Protein AF-A0AAW6PWZ3-F1 (afdb_monomer)

Radius of gyration: 12.48 Å; Cα contacts (8 Å, |Δi|>4): 97; chains: 1; bounding box: 30×29×29 Å

Solvent-accessible surface area (backbone atoms only — not comparable to full-atom values): 4781 Å² total; per-residue (Å²): 130,62,47,51,85,63,50,41,76,44,80,39,79,41,82,53,97,91,39,81,41,82,42,58,16,34,27,33,92,92,38,78,85,37,45,45,56,56,91,86,43,56,41,39,68,54,51,51,46,42,74,71,69,44,56,64,67,75,63,41,69,81,46,57,74,66,50,30,52,52,53,53,51,53,42,44,65,36,45,53,127

Nearest PDB structures (foldseek):
  7ctq-assembly2_B  TM=9.660E-01  e=1.077E-11  Pseudomonas putida
  6mb6-assembly1_A  TM=2.371E-01  e=3.002E+00  Pseudomonas aeruginosa
  8gxu-assembly1_G  TM=2.318E-01  e=3.660E+00  Thermus thermophilus HB8
  6o7x-assembly1_M  TM=2.383E-01  e=6.632E+00  Saccharomyces cerevisiae S288C

Mean predicted aligned error: 2.69 Å

Sequence (81 aa):
AADWQAVRVERRPVLRDGLVDAAEVVVTPDQPLGVWHLQGVELAPVLRKIRSGRPVEAVLSGLEGEQQRMVRRWLMEQGLA

Organism: Pseudomonas putida (NCBI:txid303)

Secondary structure (DSSP, 8-state):
---GGG-EEEEEEEEETTEEEEEEEEEETTEEEEE-EETTEEHHHHHHHHHTT--HHHHHTTS-HHHHHHHHHHHHHTT--

Foldseek 3Di:
DQDLVQKDWDWAWDQDPNDTDTDIFIDHPVRNRGHQADPPHGVVVLVVCVVVVHDNCVSLVPDDPVRSVVSVVVCVVNVND

pLDDT: mean 95.15, std 5.05, range [62.53, 98.5]

Structure (mmCIF, N/CA/C/O backbone):
data_AF-A0AAW6PWZ3-F1
#
_entry.id   AF-A0AAW6PWZ3-F1
#
loop_
_atom_site.group_PDB
_atom_site.id
_atom_site.type_symbol
_atom_site.label_atom_id
_atom_site.label_alt_id
_atom_site.label_comp_id
_atom_site.label_asym_id
_atom_site.label_entity_id
_atom_site.label_seq_id
_atom_site.pdbx_PDB_ins_code
_atom_site.Cartn_x
_atom_site.Cartn_y
_atom_site.Cartn_z
_atom_site.occupancy
_atom_site.B_iso_or_equiv
_atom_site.auth_seq_id
_atom_site.auth_comp_id
_atom_site.auth_asym_id
_atom_site.auth_atom_id
_atom_site.pdbx_PDB_model_num
ATOM 1 N N . ALA A 1 1 ? 3.962 14.980 10.200 1.00 62.53 1 ALA A N 1
ATOM 2 C CA . ALA A 1 1 ? 3.077 14.106 10.997 1.00 62.53 1 ALA A CA 1
ATOM 3 C C . ALA A 1 1 ? 2.534 13.031 10.069 1.00 62.53 1 ALA A C 1
ATOM 5 O O . ALA A 1 1 ? 2.405 13.322 8.885 1.00 62.53 1 ALA A O 1
ATOM 6 N N . ALA A 1 2 ? 2.270 11.826 10.572 1.00 82.44 2 ALA A N 1
ATOM 7 C CA . ALA A 1 2 ? 1.579 10.805 9.791 1.00 82.44 2 ALA A CA 1
ATOM 8 C C . ALA A 1 2 ? 0.154 11.289 9.468 1.00 82.44 2 ALA A C 1
ATOM 10 O O . ALA A 1 2 ? -0.517 11.826 10.350 1.00 82.44 2 ALA A O 1
ATOM 11 N N . ASP A 1 3 ? -0.272 11.149 8.214 1.00 90.69 3 ASP A N 1
ATOM 12 C CA . ASP A 1 3 ? -1.596 11.563 7.746 1.00 90.69 3 ASP A CA 1
ATOM 13 C C . ASP A 1 3 ? -2.167 10.494 6.813 1.00 90.69 3 ASP A C 1
ATOM 15 O O . ASP A 1 3 ? -1.787 10.387 5.643 1.00 90.69 3 ASP A O 1
ATOM 19 N N . TRP A 1 4 ? -3.118 9.718 7.332 1.00 93.50 4 TRP A N 1
ATOM 20 C CA . TRP A 1 4 ? -3.768 8.649 6.581 1.00 93.50 4 TRP A CA 1
ATOM 21 C C . TRP A 1 4 ? -4.488 9.157 5.322 1.00 93.50 4 TRP A C 1
ATOM 23 O O . TRP A 1 4 ? -4.590 8.434 4.326 1.00 93.50 4 TRP A O 1
ATOM 33 N N . GLN A 1 5 ? -4.961 10.407 5.329 1.00 92.88 5 GLN A N 1
ATOM 34 C CA . GLN A 1 5 ? -5.637 11.009 4.177 1.00 92.88 5 GLN A CA 1
ATOM 35 C C . GLN A 1 5 ? -4.656 11.372 3.057 1.00 92.88 5 GLN A C 1
ATOM 37 O O . GLN A 1 5 ? -5.044 11.430 1.887 1.00 92.88 5 GLN A O 1
ATOM 42 N N . ALA A 1 6 ? -3.377 11.566 3.386 1.00 94.62 6 ALA A N 1
ATOM 43 C CA . ALA A 1 6 ? -2.326 11.822 2.409 1.00 94.62 6 ALA A CA 1
ATOM 44 C C . ALA A 1 6 ? -1.852 10.551 1.685 1.00 94.62 6 ALA A C 1
ATOM 46 O O . ALA A 1 6 ? -1.201 10.651 0.644 1.00 94.62 6 ALA A O 1
ATOM 47 N N . VAL A 1 7 ? -2.196 9.363 2.191 1.00 96.62 7 VAL A N 1
ATOM 48 C CA . VAL A 1 7 ? -1.861 8.082 1.561 1.00 96.62 7 VAL A CA 1
ATOM 49 C C . VAL A 1 7 ? -2.657 7.923 0.264 1.00 96.62 7 VAL A C 1
ATOM 51 O O . VAL A 1 7 ? -3.874 8.115 0.233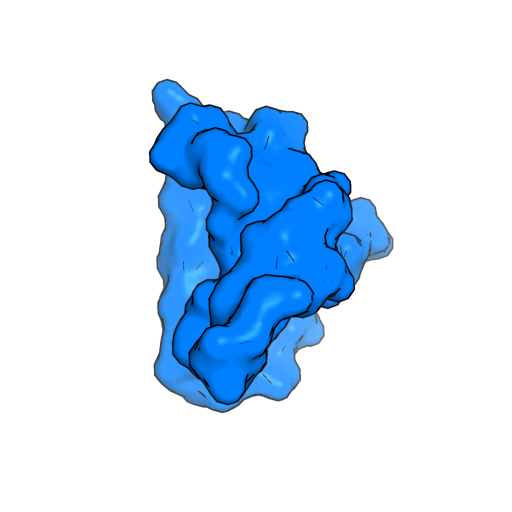 1.00 96.62 7 VAL A O 1
ATOM 54 N N . ARG A 1 8 ? -2.012 7.554 -0.842 1.00 97.25 8 ARG A N 1
ATOM 55 C CA . ARG A 1 8 ? -2.661 7.420 -2.158 1.00 97.25 8 ARG A CA 1
ATOM 56 C C . ARG A 1 8 ? -2.269 6.119 -2.833 1.00 97.25 8 ARG A C 1
ATOM 58 O O . ARG A 1 8 ? -1.172 5.624 -2.631 1.00 97.25 8 ARG A O 1
ATOM 65 N N . VAL A 1 9 ? -3.174 5.572 -3.641 1.00 98.06 9 VAL A N 1
ATOM 66 C CA . VAL A 1 9 ? -2.855 4.462 -4.546 1.00 98.06 9 VAL A CA 1
ATOM 67 C C . VAL A 1 9 ? -2.660 5.057 -5.930 1.00 98.06 9 VAL A C 1
ATOM 69 O O . VAL A 1 9 ? -3.568 5.703 -6.450 1.00 98.06 9 VAL A O 1
ATOM 72 N N . GLU A 1 10 ? -1.484 4.853 -6.508 1.00 98.19 10 GLU A N 1
ATOM 73 C CA . GLU A 1 10 ? -1.122 5.366 -7.828 1.00 98.19 10 GLU A CA 1
ATOM 74 C C . GLU A 1 10 ? -0.479 4.267 -8.669 1.00 98.19 10 GLU A C 1
ATOM 76 O O . GLU A 1 10 ? 0.107 3.325 -8.141 1.00 98.19 10 GLU A O 1
ATOM 81 N N . ARG A 1 11 ? -0.563 4.397 -9.994 1.00 98.00 11 ARG A N 1
ATOM 82 C CA . ARG A 1 11 ? 0.099 3.479 -10.921 1.00 98.00 11 ARG A CA 1
ATOM 83 C C . ARG A 1 11 ? 1.476 4.020 -11.286 1.00 98.00 11 ARG A C 1
ATOM 85 O O . ARG A 1 11 ? 1.575 5.115 -11.834 1.00 98.00 11 ARG A O 1
ATOM 92 N N . ARG A 1 12 ? 2.526 3.266 -10.956 1.00 97.69 12 ARG A N 1
ATOM 93 C CA . ARG A 1 12 ? 3.933 3.680 -11.064 1.00 97.69 12 ARG A CA 1
ATOM 94 C C . ARG A 1 12 ? 4.828 2.527 -11.535 1.00 97.69 12 ARG A C 1
ATOM 96 O O . ARG A 1 12 ? 4.423 1.369 -11.418 1.00 97.69 12 ARG A O 1
ATOM 103 N N . PRO A 1 13 ? 6.016 2.824 -12.094 1.00 97.44 13 PRO A N 1
ATOM 104 C CA . PRO A 1 13 ? 6.996 1.795 -12.418 1.00 97.44 13 PRO A CA 1
ATOM 105 C C . PRO A 1 13 ? 7.531 1.125 -11.143 1.00 97.44 13 PRO A C 1
ATOM 107 O O . PRO A 1 13 ? 7.859 1.809 -10.174 1.00 97.44 13 PRO A O 1
ATOM 110 N N . VAL A 1 14 ? 7.649 -0.201 -11.161 1.00 96.88 14 VAL A N 1
ATOM 111 C CA . VAL A 1 14 ? 8.222 -1.031 -10.093 1.00 96.88 14 VAL A CA 1
ATOM 112 C C . VAL A 1 14 ? 9.251 -1.991 -10.674 1.00 96.88 14 VAL A C 1
ATOM 114 O O . VAL A 1 14 ? 9.150 -2.375 -11.837 1.00 96.88 14 VAL A O 1
ATOM 117 N N . LEU A 1 15 ? 10.226 -2.399 -9.863 1.00 94.88 15 LEU A N 1
ATOM 118 C CA . LEU A 1 15 ? 11.123 -3.494 -10.220 1.00 94.88 15 LEU A CA 1
ATOM 119 C C . LEU A 1 15 ? 10.474 -4.826 -9.844 1.00 94.88 15 LEU A C 1
ATOM 121 O O . LEU A 1 15 ? 10.256 -5.091 -8.663 1.00 94.88 15 LEU A O 1
ATOM 125 N N . ARG A 1 16 ? 10.199 -5.660 -10.845 1.00 94.38 16 ARG A N 1
ATOM 126 C CA . ARG A 1 16 ? 9.705 -7.031 -10.700 1.00 94.38 16 ARG A CA 1
ATOM 127 C C . ARG A 1 16 ? 10.640 -7.950 -11.473 1.00 94.38 16 ARG A C 1
ATOM 129 O O . ARG A 1 16 ? 10.820 -7.773 -12.670 1.00 94.38 16 ARG A O 1
ATOM 136 N N . ASP A 1 17 ? 11.272 -8.895 -10.780 1.00 93.19 17 ASP A N 1
ATOM 137 C CA . ASP A 1 17 ? 12.146 -9.907 -11.395 1.00 93.19 17 ASP A CA 1
ATOM 138 C C . ASP A 1 17 ? 13.248 -9.319 -12.306 1.00 93.19 17 ASP A C 1
ATOM 140 O O . ASP A 1 17 ? 13.598 -9.871 -13.346 1.00 93.19 17 ASP A O 1
ATOM 144 N N . GLY A 1 18 ? 13.798 -8.162 -11.918 1.00 93.94 18 GLY A N 1
ATOM 145 C CA . GLY A 1 18 ? 14.834 -7.452 -12.681 1.00 93.94 18 GLY A CA 1
ATOM 146 C C . GLY A 1 18 ? 14.319 -6.627 -13.867 1.00 93.94 18 GLY A C 1
ATOM 147 O O . GLY A 1 18 ? 15.119 -6.002 -14.560 1.00 93.94 18 GLY A O 1
ATOM 148 N N . LEU A 1 19 ? 13.004 -6.585 -14.083 1.00 96.62 19 LEU A N 1
ATOM 149 C CA . LEU A 1 19 ? 12.338 -5.801 -15.120 1.00 96.62 19 LEU A CA 1
ATOM 150 C C . LEU A 1 19 ? 11.543 -4.642 -14.511 1.00 96.62 19 LEU A C 1
ATOM 152 O O . LEU A 1 19 ? 11.177 -4.667 -13.336 1.00 96.62 19 LEU A O 1
ATOM 156 N N . VAL A 1 20 ? 11.291 -3.609 -15.317 1.00 97.00 20 VAL A N 1
ATOM 157 C CA . VAL A 1 20 ? 10.448 -2.473 -14.927 1.00 97.00 20 VAL A CA 1
ATOM 158 C C . VAL A 1 20 ? 9.032 -2.700 -15.441 1.00 97.00 20 VAL A C 1
ATOM 160 O O . VAL A 1 20 ? 8.809 -2.664 -16.649 1.00 97.00 20 VAL A O 1
ATOM 163 N N . ASP A 1 21 ? 8.083 -2.848 -14.520 1.00 97.25 21 ASP A N 1
ATOM 164 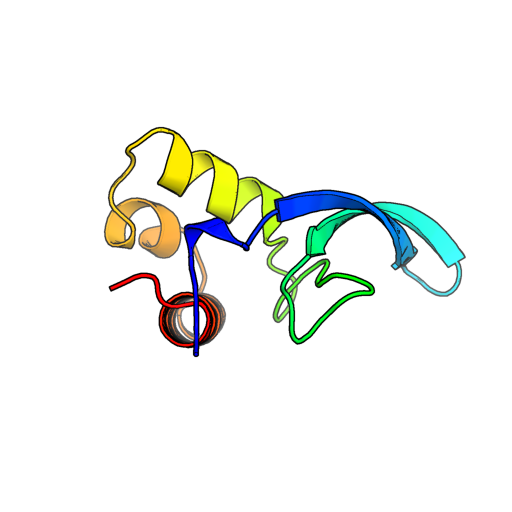C CA . ASP A 1 21 ? 6.661 -3.029 -14.817 1.00 97.25 21 ASP A CA 1
ATOM 165 C C . ASP A 1 21 ? 5.816 -1.888 -14.253 1.00 97.25 21 ASP A C 1
ATOM 167 O O . ASP A 1 21 ? 6.160 -1.272 -13.248 1.00 97.25 21 ASP A O 1
ATOM 171 N N . ALA A 1 22 ? 4.661 -1.623 -14.863 1.00 97.31 22 ALA A N 1
ATOM 172 C CA . ALA A 1 22 ? 3.669 -0.724 -14.281 1.00 97.31 22 ALA A CA 1
ATOM 173 C C . ALA A 1 22 ? 2.793 -1.485 -13.276 1.00 97.31 22 ALA A C 1
ATOM 175 O O . ALA A 1 22 ? 2.037 -2.377 -13.661 1.00 97.31 22 ALA A O 1
ATOM 176 N N . ALA A 1 23 ? 2.838 -1.088 -12.006 1.00 97.75 23 ALA A N 1
ATOM 177 C CA . ALA A 1 23 ? 2.012 -1.663 -10.949 1.00 97.75 23 ALA A CA 1
ATOM 178 C C . ALA A 1 23 ? 1.383 -0.571 -10.082 1.00 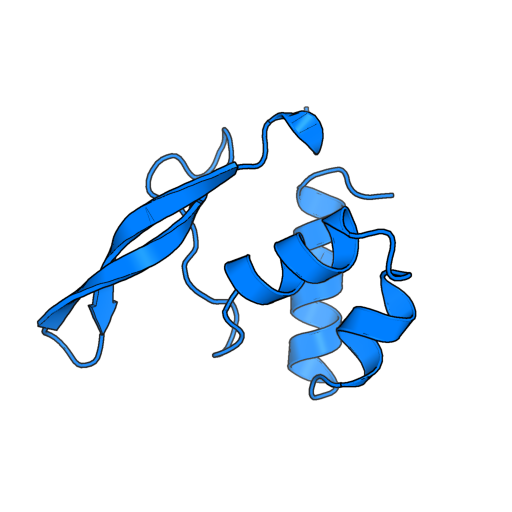97.75 23 ALA A C 1
ATOM 180 O O . ALA A 1 23 ? 1.700 0.615 -10.192 1.00 97.75 23 ALA A O 1
ATOM 181 N N . GLU A 1 24 ? 0.449 -0.972 -9.230 1.00 98.50 24 GLU A N 1
ATOM 182 C CA . GLU A 1 24 ? -0.153 -0.068 -8.261 1.00 98.50 24 GLU A CA 1
ATOM 183 C C . GLU A 1 24 ? 0.679 -0.045 -6.988 1.00 98.50 24 GLU A C 1
ATOM 185 O O . GLU A 1 24 ? 0.960 -1.081 -6.386 1.00 98.50 24 GLU A O 1
ATOM 190 N N . VAL A 1 25 ? 1.056 1.159 -6.579 1.00 98.25 25 VAL A N 1
ATOM 191 C CA . VAL A 1 25 ? 1.875 1.411 -5.400 1.00 98.25 25 VAL A CA 1
ATOM 192 C C . VAL A 1 25 ? 1.149 2.352 -4.460 1.00 98.25 25 VAL A C 1
ATOM 194 O O . VAL A 1 25 ? 0.266 3.117 -4.860 1.00 98.25 25 VAL A O 1
ATOM 197 N N . VAL A 1 26 ? 1.542 2.306 -3.195 1.00 98.12 26 VAL A N 1
ATOM 198 C CA . VAL A 1 26 ? 1.022 3.194 -2.169 1.00 98.12 26 VAL A CA 1
ATOM 199 C C . VAL A 1 26 ? 1.996 4.337 -1.939 1.00 98.12 26 VAL A C 1
ATOM 201 O O . VAL A 1 26 ? 3.095 4.129 -1.437 1.00 98.12 26 VAL A O 1
ATOM 204 N N . VAL A 1 27 ? 1.595 5.540 -2.339 1.00 97.81 27 VAL A N 1
ATOM 205 C CA . VAL A 1 27 ? 2.365 6.777 -2.200 1.00 97.81 27 VAL A CA 1
ATOM 206 C C . VAL A 1 27 ? 2.010 7.440 -0.879 1.00 97.81 27 VAL A C 1
ATOM 208 O O . VAL A 1 27 ? 0.833 7.616 -0.553 1.00 97.81 27 VAL A O 1
ATOM 211 N N . THR A 1 28 ? 3.037 7.824 -0.135 1.00 95.88 28 THR A N 1
ATOM 212 C CA . THR A 1 28 ? 2.935 8.559 1.129 1.00 95.88 28 THR A CA 1
ATOM 213 C C . THR A 1 28 ? 3.858 9.781 1.056 1.00 95.88 28 THR A C 1
ATOM 215 O O . THR A 1 28 ? 4.762 9.805 0.214 1.00 95.88 28 THR A O 1
ATOM 218 N N . PRO A 1 29 ? 3.659 10.826 1.881 1.00 93.25 29 PRO A N 1
ATOM 219 C CA . PRO A 1 29 ? 4.505 12.023 1.833 1.00 93.25 29 PRO A CA 1
ATOM 220 C C . PRO A 1 29 ? 6.004 11.742 2.022 1.00 93.25 29 PRO A C 1
ATOM 222 O O . PRO A 1 29 ? 6.840 12.415 1.425 1.00 93.25 29 PRO A O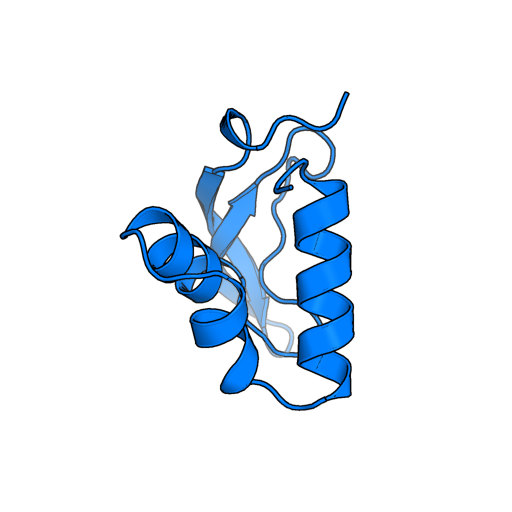 1
ATOM 225 N N . ASP A 1 30 ? 6.338 10.744 2.838 1.00 92.56 30 ASP A N 1
ATOM 226 C CA . ASP A 1 30 ? 7.697 10.273 3.111 1.00 92.56 30 ASP A CA 1
ATOM 227 C C . ASP A 1 30 ? 8.218 9.276 2.060 1.00 92.56 30 ASP A C 1
ATOM 229 O O . ASP A 1 30 ? 9.429 9.102 1.935 1.00 92.56 30 ASP A O 1
ATOM 233 N N . GLN A 1 31 ? 7.333 8.658 1.267 1.00 94.12 31 GLN A N 1
ATOM 234 C CA . GLN A 1 31 ? 7.691 7.707 0.208 1.00 94.12 31 GLN A CA 1
ATOM 235 C C . GLN A 1 31 ? 7.092 8.149 -1.131 1.00 94.12 31 GLN A C 1
ATOM 237 O O . GLN A 1 31 ? 6.159 7.526 -1.652 1.00 94.12 31 GLN A O 1
ATOM 242 N N . PRO A 1 32 ? 7.644 9.220 -1.735 1.00 93.75 32 PRO A N 1
ATOM 243 C CA . PRO A 1 32 ? 7.068 9.842 -2.919 1.00 93.75 32 PRO A CA 1
ATOM 244 C C . PRO A 1 32 ? 7.155 8.966 -4.166 1.00 93.75 32 PRO A C 1
ATOM 246 O O . PRO A 1 32 ? 6.431 9.242 -5.112 1.00 93.75 32 PRO A O 1
ATOM 249 N N . LEU A 1 33 ? 8.014 7.936 -4.203 1.00 95.25 33 LEU A N 1
ATOM 250 C CA . LEU A 1 33 ? 8.054 6.938 -5.285 1.00 95.25 33 LEU A CA 1
ATOM 251 C C . LEU A 1 33 ? 6.974 5.855 -5.131 1.00 95.25 33 LEU A C 1
ATOM 253 O O . LEU A 1 33 ? 6.565 5.264 -6.127 1.00 95.25 33 LEU A O 1
ATOM 257 N N . GLY A 1 34 ? 6.470 5.670 -3.911 1.00 96.50 34 GLY A N 1
ATOM 258 C CA . GLY A 1 34 ? 5.470 4.681 -3.541 1.00 96.50 34 GLY A CA 1
ATOM 259 C C . GLY A 1 34 ? 6.040 3.316 -3.154 1.00 96.50 34 GLY A C 1
ATOM 260 O O . GLY A 1 34 ? 7.109 2.904 -3.598 1.00 96.50 34 GLY A O 1
ATOM 261 N N . VAL A 1 35 ? 5.283 2.606 -2.320 1.00 97.06 35 VAL A N 1
ATOM 262 C CA . VAL A 1 35 ? 5.571 1.247 -1.854 1.00 97.06 35 VAL A CA 1
ATOM 263 C C . VAL A 1 35 ? 4.678 0.268 -2.591 1.00 97.06 35 VAL A C 1
ATOM 265 O O . VAL A 1 35 ? 3.452 0.342 -2.494 1.00 97.06 35 VAL A O 1
ATOM 268 N N . TRP A 1 36 ? 5.280 -0.666 -3.319 1.00 97.56 36 TRP A N 1
ATOM 269 C CA . TRP A 1 36 ? 4.521 -1.700 -4.015 1.00 97.56 36 TRP A CA 1
ATOM 270 C C . TRP A 1 36 ? 4.059 -2.803 -3.054 1.00 97.56 36 TRP A C 1
ATOM 272 O O . TRP A 1 36 ? 2.857 -3.051 -2.922 1.00 97.56 36 TRP A O 1
ATOM 282 N N . HIS A 1 37 ? 4.996 -3.416 -2.326 1.00 97.44 37 HIS A N 1
ATOM 283 C CA . HIS A 1 37 ? 4.699 -4.496 -1.393 1.00 97.44 37 HIS A CA 1
ATOM 284 C C . HIS A 1 37 ? 5.575 -4.469 -0.134 1.00 97.44 37 HIS A C 1
ATOM 286 O O . HIS A 1 37 ? 6.713 -4.003 -0.161 1.00 97.44 37 HIS A O 1
ATOM 292 N N . LEU A 1 38 ? 5.076 -5.065 0.950 1.00 96.19 38 LEU A N 1
ATOM 293 C CA . LEU A 1 38 ? 5.847 -5.382 2.157 1.00 96.19 38 LEU A CA 1
ATOM 294 C C . LEU A 1 38 ? 5.936 -6.899 2.300 1.00 96.19 38 LEU A C 1
ATOM 296 O O . LEU A 1 38 ? 4.905 -7.550 2.443 1.00 96.19 38 LEU A O 1
ATOM 300 N N . GLN A 1 39 ? 7.145 -7.465 2.238 1.00 92.12 39 GLN A N 1
ATOM 301 C CA . GLN A 1 39 ? 7.369 -8.921 2.327 1.00 92.12 39 GLN A CA 1
ATOM 302 C C . GLN A 1 39 ? 6.429 -9.738 1.421 1.00 92.12 39 GLN A C 1
ATOM 304 O O . GLN A 1 39 ? 5.789 -10.696 1.855 1.00 92.12 39 GLN A O 1
ATOM 309 N N . GLY A 1 40 ? 6.295 -9.309 0.162 1.00 94.25 40 GLY A N 1
ATOM 310 C CA . GLY A 1 40 ? 5.428 -9.957 -0.826 1.00 94.25 40 GLY A CA 1
ATOM 311 C C . GLY A 1 40 ? 3.939 -9.602 -0.730 1.00 94.25 40 GLY A C 1
ATOM 312 O O . GLY A 1 40 ? 3.172 -10.016 -1.594 1.00 94.25 40 GLY A O 1
ATOM 313 N N . VAL A 1 41 ? 3.505 -8.810 0.257 1.00 97.38 41 VAL A N 1
ATOM 314 C CA . VAL A 1 41 ? 2.117 -8.329 0.346 1.00 97.38 41 VAL A CA 1
ATOM 315 C C . VAL A 1 41 ? 1.961 -7.014 -0.396 1.00 97.38 41 VAL A C 1
ATOM 317 O O . VAL A 1 41 ? 2.432 -5.978 0.074 1.00 97.38 41 VAL A O 1
ATOM 320 N N . GLU A 1 42 ? 1.259 -7.033 -1.526 1.00 97.81 42 GLU A N 1
ATOM 321 C CA . GLU A 1 42 ? 0.886 -5.807 -2.231 1.00 97.81 42 GLU A CA 1
ATOM 322 C C . GLU A 1 42 ? -0.015 -4.924 -1.359 1.00 97.81 42 GLU A C 1
ATOM 324 O O . GLU A 1 42 ? -1.054 -5.358 -0.849 1.00 97.81 42 GLU A O 1
ATOM 329 N N . LEU A 1 43 ? 0.362 -3.655 -1.201 1.00 97.94 43 LEU A N 1
ATOM 330 C CA . LEU A 1 43 ? -0.344 -2.749 -0.293 1.00 97.94 43 LEU A CA 1
ATOM 331 C C . LEU A 1 43 ? -1.617 -2.153 -0.902 1.00 97.94 43 LEU A C 1
ATOM 333 O O . LEU A 1 43 ? -2.582 -1.896 -0.180 1.00 97.94 43 LEU A O 1
ATOM 337 N N . ALA A 1 44 ? -1.665 -1.958 -2.222 1.00 98.12 44 ALA A N 1
ATOM 338 C CA . ALA A 1 44 ? -2.825 -1.357 -2.881 1.00 98.12 44 ALA A CA 1
ATOM 339 C C . ALA A 1 44 ? -4.134 -2.153 -2.644 1.00 98.12 44 ALA A C 1
ATOM 341 O O . ALA A 1 44 ? -5.135 -1.543 -2.243 1.00 98.12 44 ALA A O 1
ATOM 342 N N . PRO A 1 45 ? -4.170 -3.498 -2.779 1.00 97.69 45 PRO A N 1
ATOM 343 C CA . PRO A 1 45 ? -5.349 -4.294 -2.424 1.00 97.69 45 PRO A CA 1
ATOM 344 C C . PRO A 1 45 ? -5.743 -4.208 -0.943 1.00 97.69 45 PRO A C 1
ATOM 346 O O . PRO A 1 45 ? -6.935 -4.208 -0.627 1.00 97.69 45 PRO A O 1
ATOM 349 N N . VAL A 1 46 ? -4.768 -4.125 -0.030 1.00 97.38 46 VAL A N 1
ATOM 350 C CA . VAL A 1 46 ? -5.015 -3.975 1.416 1.00 97.38 46 VAL A CA 1
ATOM 351 C C . VAL A 1 46 ? -5.718 -2.646 1.690 1.00 97.38 46 VAL A C 1
ATOM 353 O O . VAL A 1 46 ? -6.787 -2.627 2.304 1.00 97.38 46 VAL A O 1
ATOM 356 N N . LEU A 1 47 ? -5.179 -1.548 1.154 1.00 96.56 47 LEU A N 1
ATOM 357 C CA . LEU A 1 47 ? -5.748 -0.209 1.311 1.00 96.56 47 LEU A CA 1
ATOM 358 C C . LEU A 1 47 ? -7.171 -0.112 0.778 1.00 96.56 47 LEU A C 1
ATOM 360 O O . LEU A 1 47 ? -8.025 0.485 1.429 1.00 96.56 47 LEU A O 1
ATOM 364 N N . ARG A 1 48 ? -7.451 -0.705 -0.387 1.00 97.12 48 ARG A N 1
ATOM 365 C CA . ARG A 1 48 ? -8.806 -0.698 -0.956 1.00 97.12 48 ARG A CA 1
ATOM 366 C C . ARG A 1 48 ? -9.820 -1.378 -0.052 1.00 97.12 48 ARG A C 1
ATOM 368 O O . ARG A 1 48 ? -10.904 -0.838 0.132 1.00 97.12 48 ARG A O 1
ATOM 375 N N . LYS A 1 49 ? -9.468 -2.527 0.532 1.00 96.94 49 LYS A N 1
ATOM 376 C CA . LYS A 1 49 ? -10.349 -3.254 1.457 1.00 96.94 49 LYS A CA 1
ATOM 377 C C . LYS A 1 49 ? -10.628 -2.439 2.723 1.00 96.94 49 LYS A C 1
ATOM 379 O O . LYS A 1 49 ? -11.767 -2.388 3.170 1.00 96.94 49 LYS A O 1
ATOM 384 N N . ILE A 1 50 ? -9.613 -1.777 3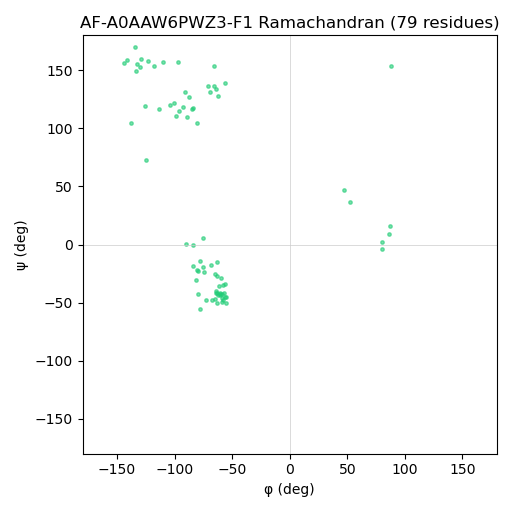.276 1.00 96.00 50 ILE A N 1
ATOM 385 C CA . ILE A 1 50 ? -9.786 -0.908 4.450 1.00 96.00 50 ILE A CA 1
ATOM 386 C C . ILE A 1 50 ? -10.672 0.294 4.089 1.00 96.00 50 ILE A C 1
ATOM 388 O O . ILE A 1 50 ? -11.647 0.584 4.776 1.00 96.00 50 ILE A O 1
ATOM 392 N N . ARG A 1 51 ? -10.398 0.956 2.958 1.00 95.12 51 ARG A N 1
ATOM 393 C CA . ARG A 1 51 ? -11.176 2.112 2.476 1.00 95.12 51 ARG A CA 1
ATOM 394 C C . ARG A 1 51 ? -12.612 1.771 2.098 1.00 95.12 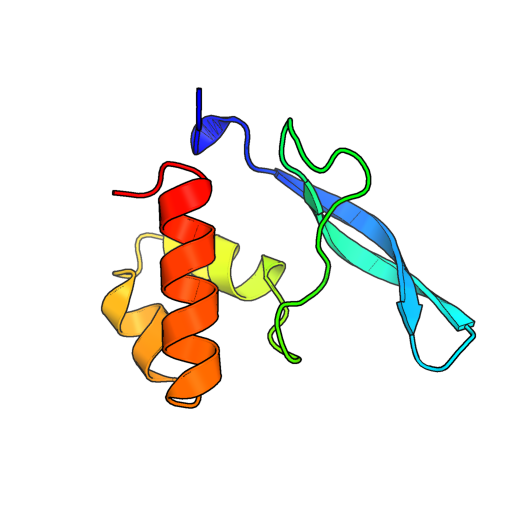51 ARG A C 1
ATOM 396 O O . ARG A 1 51 ? -13.467 2.643 2.171 1.00 95.12 51 ARG A O 1
ATOM 403 N N . SER A 1 52 ? -12.893 0.522 1.734 1.00 96.50 52 SER A N 1
ATOM 404 C CA . SER A 1 52 ? -14.262 0.048 1.515 1.00 96.50 52 SER A CA 1
ATOM 405 C C . SER A 1 52 ? -15.034 -0.189 2.822 1.00 96.50 52 SER A C 1
ATOM 407 O O . SER A 1 52 ? -16.130 -0.737 2.778 1.00 96.50 52 SER A O 1
ATOM 409 N N . GLY A 1 53 ? -14.457 0.149 3.980 1.00 95.56 53 GLY A N 1
ATOM 410 C CA . GLY A 1 53 ? -15.072 -0.014 5.295 1.00 95.56 53 GLY A CA 1
ATOM 411 C C . GLY A 1 53 ? -14.871 -1.390 5.929 1.00 95.56 53 GLY A C 1
ATOM 412 O O . GLY A 1 53 ? -15.496 -1.670 6.951 1.00 95.56 53 GLY A O 1
ATOM 413 N N . ARG A 1 54 ? -14.025 -2.274 5.368 1.00 96.62 54 ARG A N 1
ATOM 414 C CA . ARG A 1 54 ? -13.716 -3.536 6.062 1.00 96.62 54 ARG A CA 1
ATOM 415 C C . ARG A 1 54 ? -12.842 -3.249 7.291 1.00 96.62 54 ARG A C 1
ATOM 417 O O . ARG A 1 54 ? -11.866 -2.510 7.152 1.00 96.62 54 ARG A O 1
ATOM 424 N N . PRO A 1 55 ? -13.121 -3.876 8.451 1.00 96.19 55 PRO A N 1
ATOM 425 C CA . PRO A 1 55 ? -12.270 -3.754 9.632 1.00 96.19 55 PRO A CA 1
ATOM 426 C C . PRO A 1 55 ? -10.830 -4.167 9.330 1.00 96.19 55 PRO A C 1
ATOM 428 O O . PRO A 1 55 ? -10.613 -5.171 8.644 1.00 96.19 55 PRO A O 1
ATOM 431 N N . VAL A 1 56 ? -9.856 -3.422 9.858 1.00 95.88 56 VAL A N 1
ATOM 432 C CA . VAL A 1 56 ? -8.424 -3.665 9.621 1.00 95.88 56 VAL A CA 1
ATOM 433 C C . VAL A 1 56 ? -8.059 -5.097 10.003 1.00 95.88 56 VAL A C 1
ATOM 435 O O . VAL A 1 56 ? -7.453 -5.816 9.213 1.00 95.88 56 VAL A O 1
ATOM 438 N N . GLU A 1 57 ? -8.525 -5.566 11.156 1.00 95.69 57 GLU A N 1
ATOM 439 C CA . GLU A 1 57 ? -8.298 -6.918 11.666 1.00 95.69 57 GLU A CA 1
ATOM 440 C C . GLU A 1 57 ? -8.781 -7.985 10.676 1.00 95.69 57 GLU A C 1
ATOM 442 O O . GLU A 1 57 ? -8.072 -8.955 10.420 1.00 95.69 57 GLU A O 1
ATOM 447 N N . ALA A 1 58 ? -9.947 -7.776 10.057 1.00 96.69 58 ALA A N 1
ATOM 448 C CA . ALA A 1 58 ? -10.534 -8.698 9.083 1.00 96.69 58 ALA A CA 1
ATOM 449 C C . ALA A 1 58 ? -9.853 -8.647 7.702 1.00 96.69 58 ALA A C 1
ATOM 451 O O . ALA A 1 58 ? -10.028 -9.553 6.879 1.00 96.69 58 ALA A O 1
ATOM 452 N N . VAL A 1 59 ? -9.127 -7.569 7.394 1.00 97.00 59 VAL A N 1
ATOM 453 C CA . VAL A 1 59 ? -8.268 -7.494 6.205 1.00 97.00 59 VAL A CA 1
ATOM 454 C C . VAL A 1 59 ? -6.952 -8.220 6.464 1.00 97.00 59 VAL A C 1
ATOM 456 O O . VAL A 1 59 ? -6.494 -8.961 5.595 1.00 97.00 59 VAL A O 1
ATOM 459 N N . LEU A 1 60 ? -6.375 -8.036 7.652 1.00 96.62 60 LEU A N 1
ATOM 460 C CA . LEU A 1 60 ? -5.073 -8.587 8.014 1.00 96.62 60 LEU A CA 1
ATOM 461 C C . LEU A 1 60 ? -5.112 -10.068 8.419 1.00 96.62 60 LEU A C 1
ATOM 463 O O . LEU A 1 60 ? -4.096 -10.739 8.287 1.00 96.62 60 LEU A O 1
ATOM 467 N N . SER A 1 61 ? -6.256 -10.600 8.860 1.00 95.69 61 SER A N 1
ATOM 468 C CA . SER A 1 61 ? -6.397 -12.004 9.284 1.00 95.69 61 SER A CA 1
ATOM 469 C C . SER A 1 61 ? -6.150 -13.036 8.177 1.00 95.69 61 SER A C 1
ATOM 471 O O . SER A 1 61 ? -6.030 -14.219 8.468 1.00 95.69 61 SER A O 1
ATOM 473 N N . GLY A 1 62 ? -6.134 -12.611 6.910 1.0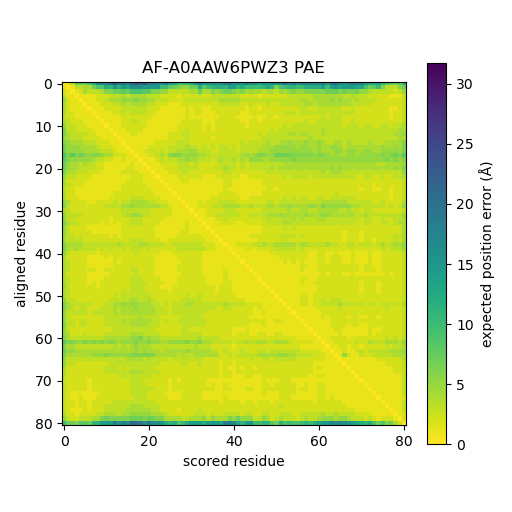0 91.62 62 GLY A N 1
ATOM 474 C CA . GLY A 1 62 ? -5.814 -13.467 5.765 1.00 91.62 62 GLY A CA 1
ATOM 475 C C . GLY A 1 62 ? -4.329 -13.495 5.394 1.00 91.62 62 GLY A C 1
ATOM 476 O O . GLY A 1 62 ? -3.984 -14.134 4.407 1.00 91.62 62 GLY A O 1
ATOM 477 N N . LEU A 1 63 ? -3.476 -12.767 6.121 1.00 95.62 63 LEU A N 1
ATOM 478 C CA . LEU A 1 63 ? -2.031 -12.723 5.895 1.00 95.62 63 LEU A CA 1
ATOM 479 C C . LEU A 1 63 ? -1.307 -13.693 6.831 1.00 95.62 63 LEU A C 1
ATOM 481 O O . LEU A 1 63 ? -1.795 -14.014 7.915 1.00 95.62 63 LEU A O 1
ATOM 485 N N . GLU A 1 64 ? -0.105 -14.112 6.444 1.00 95.62 64 GLU A N 1
ATOM 486 C CA . GLU A 1 64 ? 0.764 -14.884 7.332 1.00 95.62 64 GLU A CA 1
ATOM 487 C C . GLU A 1 64 ? 1.206 -14.043 8.538 1.00 95.62 64 GLU A C 1
ATOM 489 O O . GLU A 1 64 ? 1.297 -12.818 8.465 1.00 95.62 64 G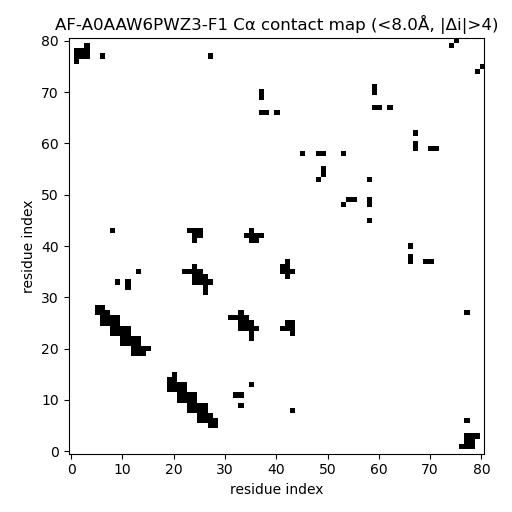LU A O 1
ATOM 494 N N . GLY A 1 65 ? 1.521 -14.683 9.669 1.00 95.06 65 GLY A N 1
ATOM 495 C CA . GLY A 1 65 ? 1.722 -13.973 10.938 1.00 95.06 65 GLY A CA 1
ATOM 496 C C . GLY A 1 65 ? 2.809 -12.887 10.913 1.00 95.06 65 GLY A C 1
ATOM 497 O O . GLY A 1 65 ? 2.662 -11.857 11.572 1.00 95.06 65 GLY A O 1
ATOM 498 N N . GLU A 1 66 ? 3.898 -13.077 10.163 1.00 95.69 66 GLU A N 1
ATOM 499 C CA . GLU A 1 66 ? 4.930 -12.042 10.001 1.00 95.69 66 GLU A CA 1
ATOM 500 C C . GLU A 1 66 ? 4.461 -10.893 9.104 1.00 95.69 66 GLU A C 1
ATOM 502 O O . GLU A 1 66 ? 4.564 -9.727 9.495 1.00 95.69 66 GLU A O 1
ATOM 507 N N . GLN A 1 67 ? 3.876 -11.222 7.952 1.00 97.19 67 GLN A N 1
ATOM 508 C CA . GLN A 1 67 ? 3.288 -10.255 7.027 1.00 97.19 67 GLN A CA 1
ATOM 509 C C . GLN A 1 67 ? 2.222 -9.402 7.720 1.00 97.19 67 GLN A C 1
ATOM 511 O O . GLN A 1 67 ? 2.238 -8.177 7.621 1.00 97.19 67 GLN A O 1
ATOM 516 N N . GLN A 1 68 ? 1.346 -10.033 8.502 1.00 97.06 68 GLN A N 1
ATOM 517 C CA . GLN A 1 68 ? 0.330 -9.370 9.307 1.00 97.06 68 GLN A CA 1
ATOM 518 C C . GLN A 1 68 ? 0.947 -8.334 10.252 1.00 97.06 68 GLN A C 1
ATOM 520 O O . GLN A 1 68 ? 0.492 -7.188 10.285 1.00 97.06 68 GLN A O 1
ATOM 525 N N . ARG A 1 69 ? 1.978 -8.709 11.024 1.00 96.56 69 ARG A N 1
ATOM 526 C CA . ARG A 1 69 ? 2.647 -7.786 11.957 1.00 96.56 69 ARG A CA 1
ATOM 527 C C . ARG A 1 69 ? 3.285 -6.613 11.222 1.00 96.56 69 ARG A C 1
ATOM 529 O O . ARG A 1 69 ? 3.155 -5.476 11.675 1.00 96.56 69 ARG A O 1
ATOM 536 N N . MET A 1 70 ? 3.948 -6.880 10.100 1.00 97.31 70 MET A N 1
ATOM 537 C CA . MET A 1 70 ? 4.638 -5.850 9.331 1.00 97.31 70 MET A CA 1
ATOM 538 C C . MET A 1 70 ? 3.663 -4.863 8.688 1.00 97.31 70 MET A C 1
ATOM 540 O O . MET A 1 70 ? 3.828 -3.656 8.847 1.00 97.31 70 MET A O 1
ATOM 544 N N . VAL A 1 71 ? 2.612 -5.360 8.032 1.00 97.38 71 VAL A N 1
ATOM 545 C CA . VAL A 1 71 ? 1.580 -4.510 7.426 1.00 97.38 71 VAL A CA 1
ATOM 546 C C . VAL A 1 71 ? 0.851 -3.707 8.502 1.00 97.38 71 VAL A C 1
ATOM 548 O O . VAL A 1 71 ? 0.644 -2.510 8.322 1.00 97.38 71 VAL A O 1
ATOM 551 N N . ARG A 1 72 ? 0.524 -4.312 9.655 1.00 97.19 72 ARG A N 1
ATOM 552 C CA . ARG A 1 72 ? -0.087 -3.586 10.780 1.00 97.19 72 ARG A CA 1
ATOM 553 C C . ARG A 1 72 ? 0.791 -2.429 11.249 1.00 97.19 72 ARG A C 1
ATOM 555 O O . ARG A 1 72 ? 0.294 -1.323 11.424 1.00 97.19 72 ARG A O 1
ATOM 562 N N . ARG A 1 73 ? 2.088 -2.683 11.450 1.00 96.50 73 ARG A N 1
ATOM 563 C CA . ARG A 1 73 ? 3.051 -1.653 11.854 1.00 96.50 73 ARG A CA 1
ATOM 564 C C . ARG A 1 73 ? 3.110 -0.518 10.838 1.00 96.50 73 ARG A C 1
ATOM 566 O O . ARG A 1 73 ? 2.978 0.635 11.228 1.00 96.50 73 ARG A O 1
ATOM 573 N N . TRP A 1 74 ? 3.247 -0.854 9.560 1.00 96.62 74 TRP A N 1
ATOM 574 C CA . TRP A 1 74 ? 3.320 0.138 8.496 1.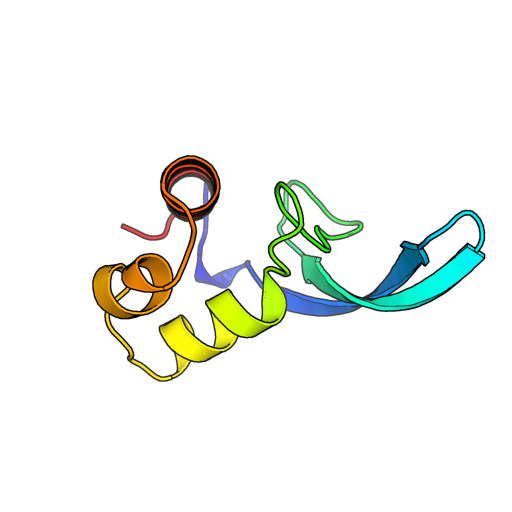00 96.62 74 TRP A CA 1
ATOM 575 C C . TRP A 1 74 ? 2.051 1.002 8.426 1.00 96.62 74 TRP A C 1
ATOM 577 O O . TRP A 1 74 ? 2.155 2.219 8.318 1.00 96.62 74 TRP A O 1
ATOM 587 N N . LEU A 1 75 ? 0.857 0.412 8.572 1.00 96.56 75 LEU A N 1
ATOM 588 C CA . LEU A 1 75 ? -0.411 1.156 8.617 1.00 96.56 75 LEU A CA 1
ATOM 589 C C . LEU A 1 75 ? -0.462 2.158 9.786 1.00 96.56 75 LEU A C 1
ATOM 591 O O . LEU A 1 75 ? -0.874 3.300 9.585 1.00 96.56 75 LEU A O 1
ATOM 595 N N . MET A 1 76 ? 0.000 1.759 10.977 1.00 96.00 76 MET A N 1
ATOM 596 C CA . MET A 1 76 ? 0.093 2.658 12.137 1.00 96.00 76 MET A CA 1
ATOM 597 C C . MET A 1 76 ? 1.080 3.806 11.890 1.00 96.00 76 MET A C 1
ATOM 599 O O . MET A 1 76 ? 0.795 4.949 12.240 1.00 96.00 76 MET A O 1
ATOM 603 N N . GLU A 1 77 ? 2.215 3.531 11.240 1.00 95.25 77 GLU A N 1
ATOM 604 C CA . GLU A 1 77 ? 3.195 4.555 10.846 1.00 95.25 77 GLU A CA 1
ATOM 605 C C . GLU A 1 77 ? 2.610 5.560 9.836 1.00 95.25 77 GLU A C 1
ATOM 607 O O . GLU A 1 77 ? 3.010 6.723 9.838 1.00 95.25 77 GLU A O 1
ATOM 612 N N . GLN A 1 78 ? 1.609 5.154 9.043 1.00 95.38 78 GLN A N 1
ATOM 613 C CA . GLN A 1 78 ? 0.862 6.048 8.148 1.00 95.38 78 GLN A CA 1
ATOM 614 C C . GLN A 1 78 ? -0.286 6.808 8.833 1.00 95.38 78 GLN A C 1
ATOM 616 O O . GLN A 1 78 ? -0.964 7.606 8.186 1.00 95.38 78 GLN A O 1
ATOM 621 N N . GLY A 1 79 ? -0.508 6.599 10.134 1.00 94.31 79 GLY A N 1
ATOM 622 C CA . GLY A 1 79 ? -1.539 7.297 10.905 1.00 94.31 79 GLY A CA 1
ATOM 623 C C . GLY A 1 79 ? -2.917 6.634 10.869 1.00 94.31 79 GLY A C 1
ATOM 624 O O . GLY A 1 79 ? -3.900 7.280 11.227 1.00 94.31 79 GLY A O 1
ATOM 625 N N . LEU A 1 80 ? -3.008 5.367 10.446 1.00 90.00 80 LEU A N 1
ATOM 626 C CA . LEU A 1 80 ? -4.217 4.565 10.628 1.00 90.00 80 LEU A CA 1
ATOM 627 C C . LEU A 1 80 ? -4.237 4.019 12.066 1.00 90.00 80 LEU A C 1
ATOM 629 O O . LEU A 1 80 ? -3.471 3.107 12.388 1.00 90.00 80 LEU A O 1
ATOM 633 N N . ALA A 1 81 ? -5.077 4.620 12.913 1.00 72.25 81 ALA A N 1
ATOM 634 C CA . ALA A 1 81 ? -5.318 4.222 14.302 1.00 72.25 81 ALA A CA 1
ATOM 635 C C . ALA A 1 81 ? -6.545 3.312 14.428 1.00 72.25 81 ALA A C 1
ATOM 637 O O . ALA A 1 81 ? -7.566 3.617 13.768 1.00 72.25 81 ALA A O 1
#